Protein AF-A0A7J6VCC0-F1 (afdb_monomer)

Mean predicted aligned error: 20.8 Å

Foldseek 3Di:
DDDDPVNVDDPCPDPVNVVVVVVDDPDDDDPPVPDDDDPDDPDDDPPDDDDDPDPDPDDDDDPPDDPPCPDPPDDDPPPDFDAEPAPRDTDDYVVPDPDDGDDDDPVVVVVVVVVVVVVVVVVVVVVVVDDDDDDDDDDDDDDDDDDDDDDDD

pLDDT: mean 73.7, std 19.6, range [26.73, 93.06]

Organism: Thalictrum thalictroides (NCBI:txid46969)

Secondary structure (DSSP, 8-state):
----GGGGS-GGGSHHHHHHHHS---PPPPPGGGSPPPSSPPPPPPP---PPPPPPSSPPPPTTS----S-TT---STT---B-TTT--BS--GGG--SPPPPPPHHHHHHHHHHHHHHHHHHHHTTTT------------------------

Solvent-accessible surface area (backbone atoms only — not comparable to full-atom values): 11014 Å² total; per-residue (Å²): 138,83,82,58,81,72,77,78,53,60,70,78,77,36,68,71,44,52,49,59,69,63,70,69,72,82,74,75,78,78,54,84,90,71,54,78,88,69,97,62,80,80,80,75,74,78,83,84,69,84,71,82,76,80,77,70,94,63,82,84,77,56,94,84,57,78,74,77,72,87,48,91,85,60,78,73,74,79,88,66,82,49,56,15,82,54,84,61,48,75,81,42,46,58,93,72,52,88,69,78,91,56,80,78,54,69,73,58,51,52,53,51,52,53,55,49,54,53,53,50,53,60,53,52,62,72,56,71,81,72,83,87,85,89,88,85,86,88,86,85,91,77,88,85,81,84,81,77,84,78,79,83,129

Structure (mmCIF, N/CA/C/O backbone):
data_AF-A0A7J6VCC0-F1
#
_entry.id   AF-A0A7J6VCC0-F1
#
loop_
_atom_site.group_PDB
_atom_site.id
_atom_site.type_symbol
_atom_site.label_atom_id
_atom_site.label_alt_id
_atom_site.label_comp_id
_atom_site.label_asym_id
_atom_site.label_entity_id
_atom_site.label_seq_id
_atom_site.pdbx_PDB_ins_code
_atom_site.Cartn_x
_atom_site.Cartn_y
_atom_site.Cartn_z
_atom_site.occupancy
_atom_site.B_iso_or_equiv
_atom_site.auth_seq_id
_atom_site.auth_comp_id
_atom_site.auth_asym_id
_atom_site.auth_atom_id
_atom_site.pdbx_PDB_model_num
ATOM 1 N N . MET A 1 1 ? 38.029 15.765 -52.509 1.00 59.66 1 MET A N 1
ATOM 2 C CA . MET A 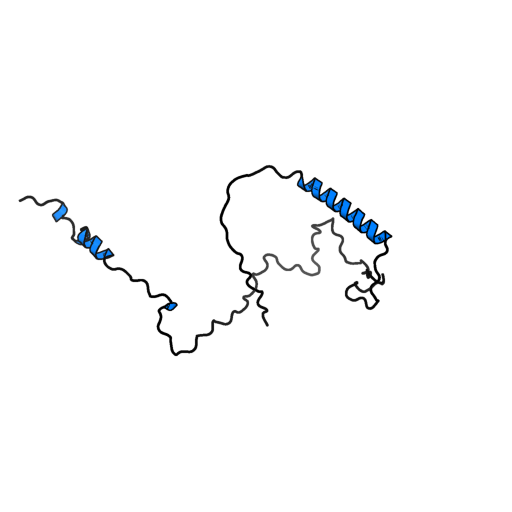1 1 ? 37.601 14.745 -51.532 1.00 59.66 1 MET A CA 1
ATOM 3 C C . MET A 1 1 ? 37.368 15.468 -50.220 1.00 59.66 1 MET A C 1
ATOM 5 O O . MET A 1 1 ? 38.340 15.798 -49.558 1.00 59.66 1 MET A O 1
ATOM 9 N N . GLY A 1 2 ? 36.122 15.844 -49.935 1.00 75.31 2 GLY A N 1
ATOM 10 C CA . GLY A 1 2 ? 35.737 16.444 -48.658 1.00 75.31 2 GLY A CA 1
ATOM 11 C C . GLY A 1 2 ? 35.026 15.370 -47.856 1.00 75.31 2 GLY A C 1
ATOM 12 O O . GLY A 1 2 ? 33.991 14.892 -48.306 1.00 75.31 2 GLY A O 1
ATOM 13 N N . LEU A 1 3 ? 35.646 14.927 -46.765 1.00 82.44 3 LEU A N 1
ATOM 14 C CA . LEU A 1 3 ? 34.961 14.138 -45.750 1.00 82.44 3 LEU A CA 1
ATOM 15 C C . LEU A 1 3 ? 34.354 15.139 -44.782 1.00 82.44 3 LEU A C 1
ATOM 17 O O . LEU A 1 3 ? 35.066 16.010 -44.270 1.00 82.44 3 LEU A O 1
ATOM 21 N N . GLU A 1 4 ? 33.050 15.036 -44.581 1.00 87.00 4 GLU A N 1
ATOM 22 C CA . GLU A 1 4 ? 32.356 15.877 -43.620 1.00 87.00 4 GLU A CA 1
ATOM 23 C C . GLU A 1 4 ? 32.629 15.327 -42.211 1.00 87.00 4 GLU A C 1
ATOM 25 O O . GLU A 1 4 ? 32.846 14.125 -42.032 1.00 87.00 4 GLU A O 1
ATOM 30 N N . PRO A 1 5 ? 32.626 16.171 -41.169 1.00 87.12 5 PRO A N 1
ATOM 31 C CA . PRO A 1 5 ? 32.852 15.717 -39.795 1.00 87.12 5 PRO A CA 1
ATOM 32 C C . PRO A 1 5 ? 31.853 14.635 -39.346 1.00 87.12 5 PRO A C 1
ATOM 34 O O . PRO A 1 5 ? 32.151 13.852 -38.446 1.00 87.12 5 PRO A O 1
ATOM 37 N N . GLU A 1 6 ? 30.686 14.569 -39.989 1.00 82.88 6 GLU A N 1
ATOM 38 C CA . GLU A 1 6 ? 29.643 13.571 -39.753 1.00 82.88 6 GLU A CA 1
ATOM 39 C C . GLU A 1 6 ? 30.074 12.141 -40.129 1.00 82.88 6 GLU A C 1
ATOM 41 O O . GLU A 1 6 ? 29.607 11.191 -39.503 1.00 82.88 6 GLU A O 1
ATOM 46 N N . ASP A 1 7 ? 31.018 11.972 -41.064 1.00 87.25 7 ASP A N 1
ATOM 47 C CA . ASP A 1 7 ? 31.508 10.657 -41.512 1.00 87.25 7 ASP A CA 1
ATOM 48 C C . ASP A 1 7 ? 32.403 9.963 -40.466 1.00 87.25 7 ASP A C 1
ATOM 50 O O . ASP A 1 7 ? 32.610 8.749 -40.510 1.00 87.25 7 ASP A O 1
ATOM 54 N N . TYR A 1 8 ? 32.926 10.725 -39.499 1.00 90.69 8 TYR A N 1
ATOM 55 C CA . TYR A 1 8 ? 33.735 10.214 -38.386 1.00 90.69 8 TYR A CA 1
ATOM 56 C C . TYR A 1 8 ? 32.891 9.813 -37.169 1.00 90.69 8 TYR A C 1
ATOM 58 O O . TYR A 1 8 ? 33.420 9.294 -36.181 1.00 90.69 8 TYR A O 1
ATOM 66 N N . VAL A 1 9 ? 31.580 10.056 -37.213 1.00 90.81 9 VAL A N 1
ATOM 67 C CA . VAL A 1 9 ? 30.656 9.705 -36.137 1.00 90.81 9 VAL A CA 1
ATOM 68 C C . VAL A 1 9 ? 30.288 8.228 -36.253 1.00 90.81 9 VAL A C 1
ATOM 70 O O . VAL A 1 9 ? 29.913 7.728 -37.310 1.00 90.81 9 VAL A O 1
ATOM 73 N N . ALA A 1 10 ? 30.383 7.491 -35.145 1.00 92.94 10 ALA A N 1
ATOM 74 C CA . ALA A 1 10 ? 29.988 6.088 -35.142 1.00 92.94 10 ALA A CA 1
ATOM 75 C C . ALA A 1 10 ? 28.482 5.938 -35.419 1.00 92.94 10 ALA A C 1
ATOM 77 O O . ALA A 1 10 ? 27.663 6.663 -34.849 1.00 92.94 10 ALA A O 1
ATOM 78 N N . HIS A 1 11 ? 28.117 4.911 -36.196 1.00 90.69 11 HIS A N 1
ATOM 79 C CA . HIS A 1 11 ? 26.734 4.601 -36.589 1.00 90.69 11 HIS A CA 1
ATOM 80 C C . HIS A 1 11 ? 25.713 4.645 -35.425 1.00 90.69 11 HIS A C 1
ATOM 82 O O . HIS A 1 11 ? 24.563 5.043 -35.613 1.00 90.69 11 HIS A O 1
ATOM 88 N N . TRP A 1 12 ? 26.131 4.288 -34.208 1.00 90.56 12 TRP A N 1
ATOM 89 C CA . TRP A 1 12 ? 25.307 4.290 -32.992 1.00 90.56 12 TRP A CA 1
ATOM 90 C C . TRP A 1 12 ? 24.727 5.657 -32.609 1.00 90.56 12 TRP A C 1
ATOM 92 O O . TRP A 1 12 ? 23.656 5.708 -32.010 1.00 90.56 12 TRP A O 1
ATOM 102 N N . TYR A 1 13 ? 25.393 6.753 -32.979 1.00 91.00 13 TYR A N 1
ATOM 103 C CA . TYR A 1 13 ? 24.962 8.116 -32.651 1.00 91.00 13 TYR A CA 1
ATOM 104 C C . TYR A 1 13 ? 24.109 8.770 -33.743 1.00 91.00 13 TYR A C 1
ATOM 106 O O . TYR A 1 13 ? 23.628 9.887 -33.560 1.00 91.00 13 TYR A O 1
ATOM 114 N N . HIS A 1 14 ? 23.877 8.094 -34.872 1.00 92.31 14 HIS A N 1
ATOM 115 C CA . HIS A 1 14 ? 23.022 8.646 -35.917 1.00 92.31 14 HIS A CA 1
ATOM 116 C C . HIS A 1 14 ? 21.564 8.681 -35.464 1.00 92.31 14 HIS A C 1
ATOM 118 O O . HIS A 1 14 ? 21.050 7.742 -34.851 1.00 92.31 14 HIS A O 1
ATOM 124 N N . ILE A 1 15 ? 20.855 9.730 -35.885 1.00 91.75 15 ILE A N 1
ATOM 125 C CA . ILE A 1 15 ? 19.416 9.907 -35.637 1.00 91.75 15 ILE A CA 1
ATOM 126 C C . ILE A 1 15 ? 18.620 8.679 -36.103 1.00 91.75 15 ILE A C 1
ATOM 128 O O . ILE A 1 15 ? 17.658 8.281 -35.450 1.00 91.75 15 ILE A O 1
ATOM 132 N N . ALA A 1 16 ? 19.029 8.054 -37.211 1.00 92.50 16 ALA A N 1
ATOM 133 C CA . ALA A 1 16 ? 18.412 6.831 -37.716 1.00 92.50 16 ALA A CA 1
ATOM 134 C C . ALA A 1 16 ? 18.476 5.681 -36.697 1.00 92.50 16 ALA A C 1
ATOM 136 O O . ALA A 1 16 ? 17.500 4.959 -36.525 1.00 92.50 16 ALA A O 1
ATOM 137 N N . THR A 1 17 ? 19.604 5.525 -36.007 1.00 93.06 17 THR A N 1
ATOM 138 C CA . THR A 1 17 ? 19.810 4.478 -35.001 1.00 93.06 17 THR A CA 1
ATOM 139 C C . THR A 1 17 ? 19.032 4.786 -33.734 1.00 93.06 17 THR A C 1
ATOM 141 O O . THR A 1 17 ? 18.342 3.913 -33.218 1.00 93.06 17 THR A O 1
ATOM 144 N N . VAL A 1 18 ? 19.044 6.045 -33.289 1.00 90.88 18 VAL A N 1
ATOM 145 C CA . VAL A 1 18 ? 18.230 6.493 -32.151 1.00 90.88 18 VAL A CA 1
ATOM 146 C C . VAL A 1 18 ? 16.745 6.222 -32.407 1.00 90.88 18 VAL A C 1
ATOM 148 O O . VAL A 1 18 ? 16.091 5.614 -31.569 1.00 90.88 18 VAL A O 1
ATOM 151 N N . LYS A 1 19 ? 16.209 6.570 -33.582 1.00 92.50 19 LYS A N 1
ATOM 152 C CA . LYS A 1 19 ? 14.813 6.259 -33.940 1.00 92.50 19 LYS A CA 1
ATOM 153 C C . LYS A 1 19 ? 14.528 4.755 -33.874 1.00 92.50 19 LYS A C 1
ATOM 155 O O . LYS A 1 19 ? 13.634 4.355 -33.140 1.00 92.50 19 LYS A O 1
ATOM 160 N N . LYS A 1 20 ? 15.392 3.926 -34.475 1.00 92.25 20 LYS A N 1
ATOM 161 C CA . LYS A 1 20 ? 15.295 2.455 -34.410 1.00 92.25 20 LYS A CA 1
ATOM 162 C C . LYS A 1 20 ? 15.245 1.899 -32.986 1.00 92.25 20 LYS A C 1
ATOM 164 O O . LYS A 1 20 ? 14.558 0.910 -32.756 1.00 92.25 20 LYS A O 1
ATOM 169 N N . THR A 1 21 ? 15.943 2.513 -32.026 1.00 89.75 21 THR A N 1
ATOM 170 C CA . THR A 1 21 ? 15.886 2.061 -30.621 1.00 89.75 21 THR A CA 1
ATOM 171 C C . THR A 1 21 ? 14.526 2.296 -29.965 1.00 89.75 21 THR A C 1
ATOM 173 O O . THR A 1 21 ? 14.135 1.519 -29.098 1.00 89.75 21 THR A O 1
ATOM 176 N N . TYR A 1 22 ? 13.793 3.323 -30.397 1.00 87.75 22 TYR A N 1
ATOM 177 C CA . TYR A 1 22 ? 12.470 3.671 -29.874 1.00 87.75 22 TYR A CA 1
ATOM 178 C C . TYR A 1 22 ? 11.308 3.198 -30.762 1.00 87.75 22 TYR A C 1
ATOM 180 O O . TYR A 1 22 ? 10.157 3.326 -30.354 1.00 87.75 22 TYR A O 1
ATOM 188 N N . ASP A 1 23 ? 11.587 2.621 -31.935 1.00 87.88 23 ASP A N 1
ATOM 189 C CA . ASP A 1 23 ? 10.568 2.042 -32.826 1.00 87.88 23 ASP A CA 1
ATOM 190 C C . ASP A 1 23 ? 9.882 0.806 -32.206 1.00 87.88 23 ASP A C 1
ATOM 192 O O . ASP A 1 23 ? 8.773 0.431 -32.594 1.00 87.88 23 ASP A O 1
ATOM 196 N N . LEU A 1 24 ? 10.518 0.162 -31.222 1.00 84.00 24 LEU A N 1
ATOM 197 C CA . LEU A 1 24 ? 9.937 -0.957 -30.487 1.00 84.00 24 LEU A CA 1
ATOM 198 C C . LEU A 1 24 ? 8.976 -0.445 -29.410 1.00 84.00 24 LEU A C 1
ATOM 200 O O . LEU A 1 24 ? 9.371 -0.089 -28.299 1.00 84.00 24 LEU A O 1
ATOM 204 N N . TYR A 1 25 ? 7.685 -0.460 -29.723 1.00 82.06 25 TYR A N 1
ATOM 205 C CA . TYR A 1 25 ? 6.642 -0.225 -28.735 1.00 82.06 25 TYR A CA 1
ATOM 206 C C . TYR A 1 25 ? 6.439 -1.476 -27.879 1.00 82.06 25 TYR A C 1
ATOM 208 O O . TYR A 1 25 ? 6.030 -2.525 -28.379 1.00 82.06 25 TYR A O 1
ATOM 216 N N . ILE A 1 26 ? 6.657 -1.357 -26.568 1.00 84.00 26 ILE A N 1
ATOM 217 C CA . ILE A 1 26 ? 6.103 -2.322 -25.616 1.00 84.00 26 ILE A CA 1
ATOM 218 C C . ILE A 1 26 ? 4.595 -2.079 -25.609 1.00 84.00 26 ILE A C 1
ATOM 220 O O . ILE A 1 26 ? 4.109 -1.123 -25.001 1.00 84.00 26 ILE A O 1
ATOM 224 N N . LEU A 1 27 ? 3.855 -2.907 -26.344 1.00 81.69 27 LEU A N 1
ATOM 225 C CA . LEU A 1 27 ? 2.403 -2.911 -26.258 1.00 81.69 27 LEU A CA 1
ATOM 226 C C . LEU A 1 27 ? 2.036 -3.287 -24.824 1.00 81.69 27 LEU A C 1
ATOM 228 O O .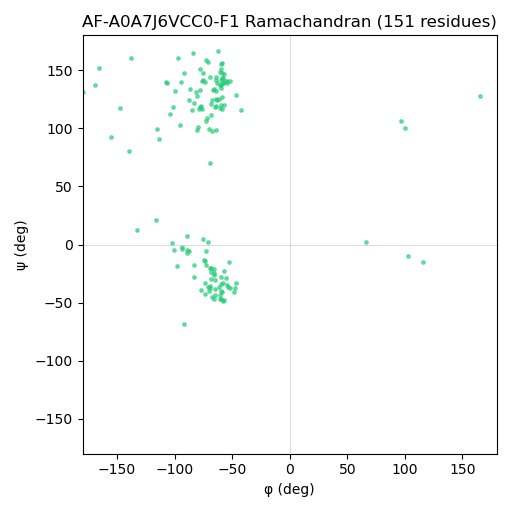 LEU A 1 27 ? 2.507 -4.295 -24.303 1.00 81.69 27 LEU A O 1
ATOM 232 N N . GLY A 1 28 ? 1.233 -2.447 -24.176 1.00 84.12 28 GLY A N 1
ATOM 233 C CA . GLY A 1 28 ? 0.701 -2.783 -22.866 1.00 84.12 28 GLY A CA 1
ATOM 234 C C . GLY A 1 28 ? -0.093 -4.080 -22.958 1.00 84.12 28 GLY A C 1
ATOM 235 O O . GLY A 1 28 ? -0.843 -4.288 -23.918 1.00 84.12 28 GLY A O 1
ATOM 236 N N . ASP A 1 29 ? 0.062 -4.940 -21.956 1.00 84.62 29 ASP A N 1
ATOM 237 C CA . ASP A 1 29 ? -0.778 -6.119 -21.858 1.00 84.62 29 ASP A CA 1
ATOM 238 C C . ASP A 1 29 ? -2.244 -5.701 -21.781 1.00 84.62 29 ASP A C 1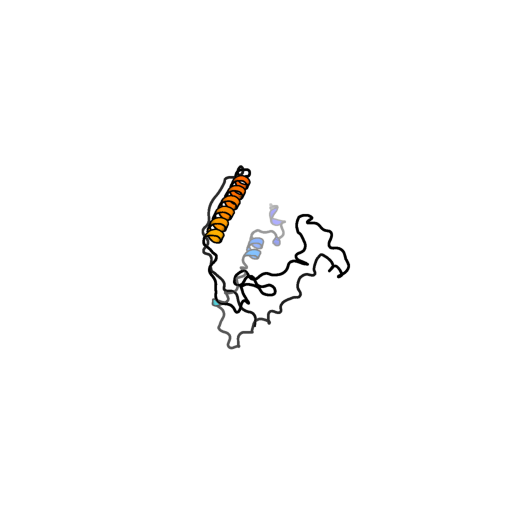
ATOM 240 O O . ASP A 1 29 ? -2.623 -4.686 -21.183 1.00 84.62 29 ASP A O 1
ATOM 244 N N . LYS A 1 30 ? -3.083 -6.515 -22.417 1.00 86.06 30 LYS A N 1
ATOM 245 C CA . LYS A 1 30 ? -4.529 -6.368 -22.340 1.00 86.06 30 LYS A CA 1
ATOM 246 C C . LYS A 1 30 ? -4.946 -6.371 -20.864 1.00 86.06 30 LYS A C 1
ATOM 24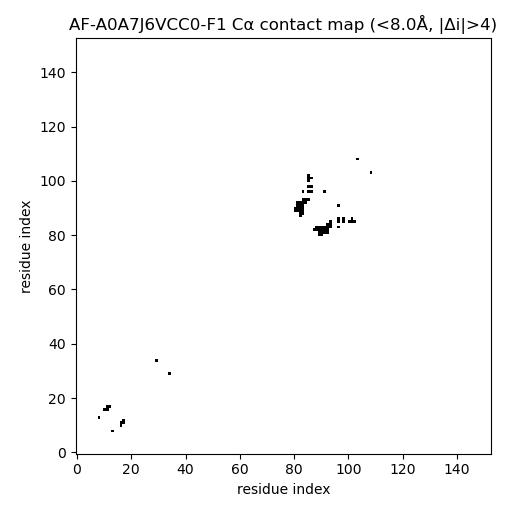8 O O . LYS A 1 30 ? -4.411 -7.147 -20.075 1.00 86.06 30 LYS A O 1
ATOM 253 N N . GLY A 1 31 ? -5.883 -5.502 -20.488 1.00 86.81 31 GLY A N 1
ATOM 254 C CA . GLY A 1 31 ? -6.400 -5.455 -19.118 1.00 86.81 31 GLY A CA 1
ATOM 255 C C . GLY A 1 31 ? -7.091 -6.766 -18.709 1.00 86.81 31 GLY A C 1
ATOM 256 O O . GLY A 1 31 ? -7.418 -7.577 -19.579 1.00 86.81 31 GLY A O 1
ATOM 257 N N . PRO A 1 32 ? -7.369 -6.961 -17.408 1.00 84.81 32 PRO A N 1
ATOM 258 C CA . PRO A 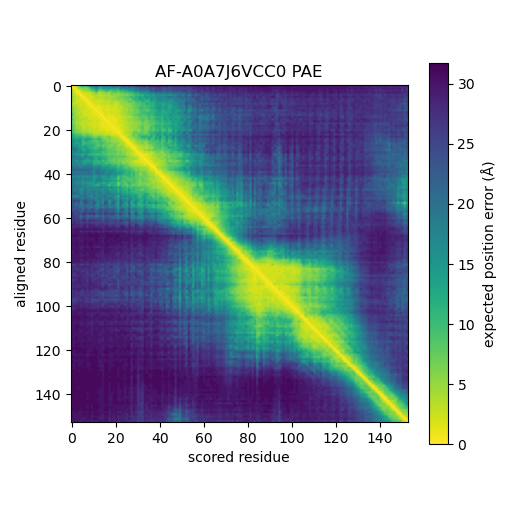1 32 ? -7.984 -8.187 -16.893 1.00 84.81 32 PRO A CA 1
ATOM 259 C C . PRO A 1 32 ? -9.315 -8.541 -17.577 1.00 84.81 32 PRO A C 1
ATOM 261 O O . PRO A 1 32 ? -9.629 -9.717 -17.722 1.00 84.81 32 PRO A O 1
ATOM 264 N N . ASP A 1 33 ? -10.058 -7.543 -18.066 1.00 85.25 33 ASP A N 1
ATOM 265 C CA . ASP A 1 33 ? -11.338 -7.728 -18.767 1.00 85.25 33 ASP A CA 1
ATOM 266 C C . ASP A 1 33 ? -11.203 -8.398 -20.148 1.00 85.25 33 ASP A C 1
ATOM 268 O O . ASP A 1 33 ? -12.175 -8.911 -20.694 1.00 85.25 33 ASP A O 1
ATOM 272 N N . GLN A 1 34 ? -10.008 -8.370 -20.742 1.00 89.88 34 GLN A N 1
ATOM 273 C CA . GLN A 1 34 ? -9.719 -8.926 -22.068 1.00 89.88 34 GLN A CA 1
ATOM 274 C C . GLN A 1 34 ? -8.993 -10.278 -21.998 1.00 89.88 34 GLN A C 1
ATOM 276 O O . GLN A 1 34 ? -8.625 -10.832 -23.037 1.00 89.88 34 GLN A O 1
ATOM 281 N N . TRP A 1 35 ? -8.732 -10.796 -20.797 1.00 89.12 35 TRP A N 1
ATOM 282 C CA . TRP A 1 35 ? -8.098 -12.099 -20.629 1.00 89.12 35 TRP A CA 1
ATOM 283 C C . TRP A 1 35 ? -9.103 -13.222 -20.911 1.00 89.12 35 TRP A C 1
ATOM 285 O O . TRP A 1 35 ? -10.277 -13.100 -20.554 1.00 89.12 35 TRP A O 1
ATOM 295 N N . PRO A 1 36 ? -8.675 -14.322 -21.557 1.00 88.62 36 PRO A N 1
ATOM 296 C CA . PRO A 1 36 ? -9.550 -15.465 -21.766 1.00 88.62 36 PRO A CA 1
ATOM 297 C C . PRO A 1 36 ? -10.025 -16.016 -20.412 1.00 88.62 36 PRO A C 1
ATOM 299 O O . PRO A 1 36 ? -9.237 -16.059 -19.461 1.00 88.62 36 PRO A O 1
ATOM 302 N N . PRO A 1 37 ? -11.293 -16.452 -20.303 1.00 85.44 37 PRO A N 1
ATOM 303 C CA . PRO A 1 37 ? -11.793 -17.049 -19.077 1.00 85.44 37 PRO A CA 1
ATOM 304 C C . PRO A 1 37 ? -11.013 -18.331 -18.790 1.00 85.44 37 PRO A C 1
ATOM 306 O O . PRO A 1 37 ? -10.914 -19.233 -19.622 1.00 85.44 37 PRO A O 1
ATOM 309 N N . ILE A 1 38 ? -10.431 -18.395 -17.601 1.00 87.62 38 ILE A N 1
ATOM 310 C CA . ILE A 1 38 ? -9.626 -19.524 -17.155 1.00 87.62 38 ILE A CA 1
ATOM 311 C C . ILE A 1 38 ? -10.573 -20.566 -16.535 1.00 87.62 38 ILE A C 1
ATOM 313 O O . ILE A 1 38 ? -11.420 -20.213 -15.721 1.00 87.62 38 ILE A O 1
ATOM 317 N N . ALA A 1 39 ? -10.427 -21.849 -16.885 1.00 87.81 39 ALA A N 1
ATOM 318 C CA . ALA A 1 39 ? -11.268 -22.947 -16.373 1.00 87.81 39 ALA A CA 1
ATOM 319 C C . ALA A 1 39 ? -10.947 -23.377 -14.923 1.00 87.81 39 ALA A C 1
ATOM 321 O O . ALA A 1 39 ? -11.499 -24.358 -14.427 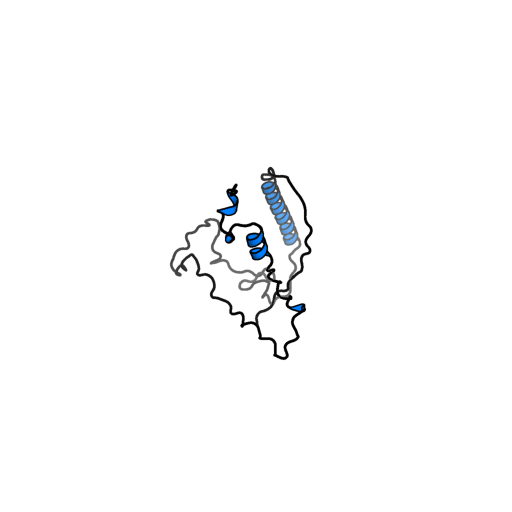1.00 87.81 39 ALA A O 1
ATOM 322 N N . TYR A 1 40 ? -10.032 -22.674 -14.253 1.00 85.62 40 TYR A N 1
ATOM 323 C CA . TYR A 1 40 ? -9.614 -22.965 -12.885 1.00 85.62 40 TYR A CA 1
ATOM 324 C C . TYR A 1 40 ? -10.459 -22.182 -11.883 1.00 85.62 40 TYR A C 1
ATOM 326 O O . TYR A 1 40 ? -10.876 -21.052 -12.144 1.00 85.62 40 TYR A O 1
ATOM 334 N N . GLU A 1 41 ? -10.680 -22.777 -10.712 1.00 85.62 41 GLU A N 1
ATOM 335 C CA . GLU A 1 41 ? -11.325 -22.087 -9.600 1.00 85.62 41 GLU A CA 1
ATOM 336 C C . GLU A 1 41 ? -10.503 -20.844 -9.207 1.00 85.62 41 GLU A C 1
ATOM 338 O O . GLU A 1 41 ? -9.267 -20.914 -9.158 1.00 85.62 41 GLU A O 1
ATOM 343 N N . PRO A 1 42 ? -11.146 -19.689 -8.944 1.00 84.75 42 PRO A N 1
ATOM 344 C CA . PRO A 1 42 ? -10.433 -18.496 -8.522 1.00 84.75 42 PRO A CA 1
ATOM 345 C C . PRO A 1 42 ? -9.655 -18.776 -7.238 1.00 84.75 42 PRO A C 1
ATOM 347 O O . PRO A 1 42 ? -10.211 -19.215 -6.231 1.00 84.75 42 PRO A O 1
ATOM 350 N N . ILE A 1 43 ? -8.359 -18.469 -7.260 1.00 86.94 43 ILE A N 1
ATOM 351 C CA . ILE A 1 43 ? -7.511 -18.584 -6.076 1.00 86.94 43 ILE A CA 1
ATOM 352 C C . ILE A 1 43 ? -8.080 -17.648 -5.009 1.00 86.94 43 ILE A C 1
ATOM 354 O O . ILE A 1 43 ? -8.137 -16.428 -5.198 1.00 86.94 43 ILE A O 1
ATOM 358 N N . LEU A 1 44 ? -8.506 -18.218 -3.881 1.00 89.00 44 LEU A N 1
ATOM 359 C CA . LEU A 1 44 ? -8.981 -17.420 -2.761 1.00 89.00 44 LEU A CA 1
ATOM 360 C C . LEU A 1 44 ? -7.852 -16.501 -2.281 1.00 89.00 44 LEU A C 1
ATOM 362 O O . LEU A 1 44 ? -6.704 -16.943 -2.148 1.00 89.00 44 LEU A O 1
ATOM 366 N N . PRO A 1 45 ? -8.150 -15.224 -1.985 1.00 89.38 45 PRO A N 1
ATOM 367 C CA . PRO A 1 45 ? -7.146 -14.337 -1.431 1.00 89.38 45 PRO A CA 1
ATOM 368 C C . PRO A 1 45 ? -6.615 -14.927 -0.118 1.00 89.38 45 PRO A C 1
ATOM 370 O O . PRO A 1 45 ? -7.368 -15.564 0.629 1.00 89.38 45 PRO A O 1
ATOM 373 N N . PRO A 1 46 ? -5.334 -14.694 0.211 1.00 90.06 46 PRO A N 1
ATOM 374 C CA . PRO A 1 46 ? -4.776 -15.176 1.461 1.00 90.06 46 PRO A CA 1
ATOM 375 C C . PRO A 1 46 ? -5.604 -14.656 2.635 1.00 90.06 46 PRO A C 1
ATOM 377 O O . PRO A 1 46 ? -6.033 -13.495 2.661 1.00 90.06 46 PRO A O 1
ATOM 380 N N . LEU A 1 47 ? -5.811 -15.514 3.636 1.00 91.00 47 LEU A N 1
ATOM 381 C CA . LEU A 1 47 ? -6.590 -15.144 4.807 1.00 91.00 47 LEU A CA 1
ATOM 382 C C . LEU A 1 47 ? -5.946 -13.934 5.494 1.00 91.00 47 LEU A C 1
ATOM 384 O O . LEU A 1 47 ? -4.826 -14.000 6.010 1.00 91.00 47 LEU A O 1
ATOM 388 N N . LYS A 1 48 ? -6.676 -12.818 5.537 1.00 87.88 48 LYS A N 1
ATOM 389 C CA . LYS A 1 48 ? -6.208 -11.590 6.177 1.00 87.88 48 LYS A CA 1
ATOM 390 C C . LYS A 1 48 ? -6.111 -11.790 7.689 1.00 87.88 48 LYS A C 1
ATOM 392 O O . LYS A 1 48 ? -7.090 -11.628 8.418 1.00 87.88 48 LYS A O 1
ATOM 397 N N . ARG A 1 49 ? -4.911 -12.090 8.188 1.00 89.69 49 ARG A N 1
ATOM 398 C CA . ARG A 1 49 ? -4.647 -12.137 9.632 1.00 89.69 49 ARG A CA 1
ATOM 399 C C . ARG A 1 49 ? -4.526 -10.718 10.182 1.00 89.69 49 ARG A C 1
ATOM 401 O O . ARG A 1 49 ? -3.927 -9.836 9.565 1.00 89.69 49 ARG A O 1
ATOM 408 N N . ARG A 1 50 ? -5.076 -10.483 11.375 1.00 89.62 50 ARG A N 1
ATOM 409 C CA . ARG A 1 50 ? -4.780 -9.255 12.121 1.00 89.62 50 ARG A CA 1
ATOM 410 C C . ARG A 1 50 ? -3.321 -9.323 12.560 1.00 89.62 50 ARG A C 1
ATOM 412 O O . ARG A 1 50 ? -2.977 -10.151 13.398 1.00 89.62 50 ARG A O 1
ATOM 419 N N . GLY A 1 51 ? -2.482 -8.462 11.989 1.00 87.88 51 GLY A N 1
ATOM 420 C CA . GLY A 1 51 ? -1.110 -8.302 12.457 1.00 87.88 51 GLY A CA 1
ATOM 421 C C . GLY A 1 51 ? -1.073 -7.886 13.935 1.00 87.88 51 GLY A C 1
ATOM 422 O O . GLY A 1 51 ? -2.049 -7.306 14.439 1.00 87.88 51 GLY A O 1
ATOM 423 N N . PRO A 1 52 ? 0.033 -8.160 14.650 1.00 87.38 52 PRO A N 1
ATOM 424 C CA . PRO A 1 52 ? 0.219 -7.636 15.993 1.00 87.38 52 PRO A CA 1
ATOM 425 C C . PRO A 1 52 ? 0.062 -6.113 15.969 1.00 87.38 52 PRO A C 1
ATOM 427 O O . PRO A 1 52 ? 0.485 -5.429 15.034 1.00 87.38 52 PRO A O 1
ATOM 430 N N . ARG A 1 53 ? -0.584 -5.558 17.000 1.00 90.81 53 ARG A N 1
ATOM 431 C CA . ARG A 1 53 ? -0.660 -4.101 17.132 1.00 90.81 53 ARG A CA 1
ATOM 432 C C . ARG A 1 53 ? 0.751 -3.541 17.257 1.00 90.81 53 ARG A C 1
ATOM 434 O O . ARG A 1 53 ? 1.616 -4.160 17.872 1.00 90.81 53 ARG A O 1
ATOM 441 N N . ARG A 1 54 ? 0.937 -2.322 16.749 1.00 91.81 54 ARG A N 1
ATOM 442 C CA . ARG A 1 54 ? 2.143 -1.534 17.005 1.00 91.81 54 ARG A CA 1
ATOM 443 C C . ARG A 1 54 ? 2.469 -1.572 18.509 1.00 91.81 54 ARG A C 1
ATOM 445 O O . ARG A 1 54 ? 1.571 -1.260 19.304 1.00 91.81 54 ARG A O 1
ATOM 452 N N . PRO A 1 55 ? 3.707 -1.918 18.903 1.00 89.94 55 PRO A N 1
ATOM 453 C CA . PRO A 1 55 ? 4.129 -1.847 20.294 1.00 89.94 55 PRO A CA 1
ATOM 454 C C . PRO A 1 55 ? 3.827 -0.467 20.883 1.00 89.94 55 PRO A C 1
ATOM 456 O O . PRO A 1 55 ? 3.963 0.560 20.210 1.00 89.94 55 PRO A O 1
ATOM 459 N N . GLN A 1 56 ? 3.376 -0.427 22.136 1.00 88.06 56 GLN A N 1
ATOM 460 C CA . GLN A 1 56 ? 3.143 0.847 22.811 1.00 88.06 56 GLN A CA 1
ATOM 461 C C . GLN A 1 56 ? 4.477 1.586 22.963 1.00 88.06 56 GLN A C 1
ATOM 463 O O . GLN A 1 56 ? 5.446 1.007 23.441 1.00 88.06 56 GLN A O 1
ATOM 468 N N . LYS A 1 57 ? 4.515 2.879 22.605 1.00 89.50 57 LYS A N 1
ATOM 469 C CA . LYS A 1 57 ? 5.707 3.729 22.793 1.00 89.50 57 LYS A CA 1
ATOM 470 C C . LYS A 1 57 ? 6.147 3.789 24.261 1.00 89.50 57 LYS A C 1
ATOM 472 O O . LYS A 1 57 ? 7.331 3.888 24.546 1.00 89.50 57 LYS A O 1
ATOM 477 N N . ASN A 1 58 ? 5.186 3.733 25.182 1.00 86.94 58 ASN A N 1
ATOM 478 C CA . ASN A 1 58 ? 5.440 3.830 26.613 1.00 86.94 58 ASN A CA 1
ATOM 479 C C . ASN A 1 58 ? 5.264 2.465 27.282 1.00 86.94 58 ASN A C 1
ATOM 481 O O . ASN A 1 58 ? 4.293 1.757 27.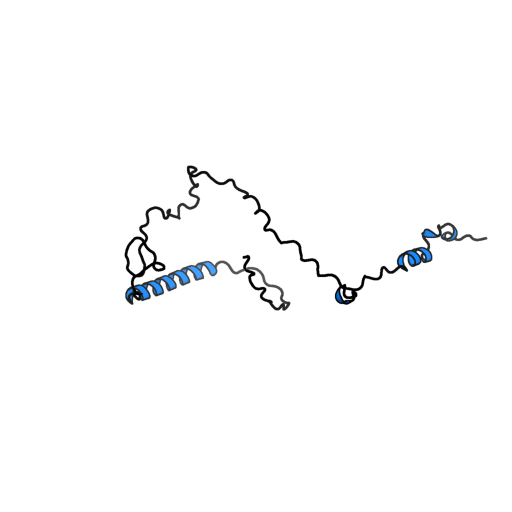011 1.00 86.94 58 ASN A O 1
ATOM 485 N N . ARG A 1 59 ? 6.157 2.151 28.227 1.00 88.88 59 ARG A N 1
ATOM 486 C CA . ARG A 1 59 ? 6.041 0.991 29.119 1.00 88.88 59 ARG A CA 1
ATOM 487 C C . ARG A 1 59 ? 4.731 1.048 29.921 1.00 88.88 59 ARG A C 1
ATOM 489 O O . ARG A 1 59 ? 4.318 2.117 30.379 1.00 88.88 59 ARG A O 1
ATOM 496 N N . LYS A 1 60 ? 4.103 -0.110 30.157 1.00 84.38 60 LYS A N 1
ATOM 497 C CA . LYS A 1 60 ? 2.997 -0.240 31.120 1.00 84.38 60 LYS A CA 1
ATOM 498 C C . LYS A 1 60 ? 3.515 0.057 32.533 1.00 84.38 60 LYS A C 1
ATOM 500 O O . LYS A 1 60 ? 4.481 -0.558 32.972 1.00 84.38 60 LYS A O 1
ATOM 505 N N . LYS A 1 61 ? 2.888 1.004 33.235 1.00 83.62 61 LYS A N 1
ATOM 506 C CA . LYS A 1 61 ? 3.205 1.290 34.643 1.00 83.62 61 LYS A CA 1
ATOM 507 C C . LYS A 1 61 ? 2.655 0.179 35.534 1.00 83.62 61 LYS A C 1
ATOM 509 O O . LYS A 1 61 ? 1.550 -0.301 35.293 1.00 83.62 61 LYS A O 1
ATOM 514 N N . GLU A 1 62 ? 3.427 -0.198 36.542 1.00 82.38 62 GLU A N 1
ATOM 515 C CA . GLU A 1 62 ? 3.022 -1.185 37.540 1.00 82.38 62 GLU A CA 1
ATOM 516 C C . GLU A 1 62 ? 1.976 -0.609 38.507 1.00 82.38 62 GLU A C 1
ATOM 518 O O . GLU A 1 62 ? 1.871 0.611 38.650 1.00 82.38 62 GLU A O 1
ATOM 523 N N . HIS A 1 63 ? 1.205 -1.477 39.170 1.00 77.06 63 HIS A N 1
ATOM 524 C CA . HIS A 1 63 ? 0.097 -1.113 40.058 1.00 77.06 63 HIS A CA 1
ATOM 525 C C . HIS A 1 63 ? 0.486 -0.082 41.132 1.00 77.06 63 HIS A C 1
ATOM 527 O O . HIS A 1 63 ? -0.295 0.821 41.425 1.00 77.06 63 HIS A O 1
ATOM 533 N N . HIS A 1 64 ? 1.702 -0.176 41.675 1.00 78.00 64 HIS A N 1
ATOM 534 C CA . HIS A 1 64 ? 2.177 0.697 42.747 1.00 78.00 64 HIS A CA 1
ATOM 535 C C . HIS A 1 64 ? 2.831 2.003 42.255 1.00 78.00 64 HIS A C 1
ATOM 537 O O . HIS A 1 64 ? 3.151 2.874 43.060 1.00 78.00 64 HIS A O 1
ATOM 543 N N . GLN A 1 65 ? 3.024 2.188 40.942 1.00 74.75 65 GLN A N 1
ATOM 544 C CA . GLN A 1 65 ? 3.618 3.422 40.426 1.00 74.75 65 GLN A CA 1
ATOM 545 C C . GLN A 1 65 ? 2.583 4.548 40.403 1.00 74.75 65 GLN A C 1
ATOM 547 O O . GLN A 1 65 ? 1.582 4.494 39.680 1.00 74.75 65 GLN A O 1
ATOM 552 N N . VAL A 1 66 ? 2.855 5.608 41.170 1.00 65.81 66 VAL A N 1
ATOM 553 C CA . VAL A 1 66 ? 1.985 6.783 41.272 1.00 65.81 66 VAL A CA 1
ATOM 554 C C . VAL A 1 66 ? 1.771 7.369 39.876 1.00 65.81 66 VAL A C 1
ATOM 556 O O . VAL A 1 66 ? 2.701 7.776 39.171 1.00 65.81 66 VAL A O 1
ATOM 559 N N . LYS A 1 67 ? 0.508 7.415 39.440 1.00 64.94 67 LYS A N 1
ATOM 560 C CA . LYS A 1 67 ? 0.114 8.177 38.255 1.00 64.94 67 LYS A CA 1
ATOM 561 C C . LYS A 1 67 ? 0.387 9.634 38.601 1.00 64.94 67 LYS A C 1
ATOM 563 O O . LYS A 1 67 ? -0.419 10.223 39.312 1.00 64.94 67 LYS A O 1
ATOM 568 N N . SER A 1 68 ? 1.525 10.178 38.150 1.00 57.53 68 SER A N 1
ATOM 569 C CA . SER A 1 68 ? 1.808 11.611 38.269 1.00 57.53 68 SER A CA 1
ATOM 570 C C . SER A 1 68 ? 0.527 12.357 37.920 1.00 57.53 68 SER A C 1
ATOM 572 O O . SER A 1 68 ? -0.038 12.166 36.836 1.00 57.53 68 SER A O 1
ATOM 574 N N . SER A 1 69 ? -0.001 13.054 38.924 1.00 57.09 69 SER A N 1
ATOM 575 C CA . SER A 1 69 ? -1.294 13.721 38.926 1.00 57.09 69 SER A CA 1
ATOM 576 C C . SER A 1 69 ? -1.226 14.912 37.971 1.00 57.09 69 SER A C 1
ATOM 578 O O . SER A 1 69 ? -1.211 16.073 38.363 1.00 57.09 69 SER A O 1
ATOM 580 N N . GLY A 1 70 ? -1.152 14.629 36.670 1.00 54.66 70 GLY A N 1
ATOM 581 C CA . GLY A 1 70 ? -1.119 15.632 35.607 1.00 54.66 70 GLY A CA 1
ATOM 582 C C . GLY A 1 70 ? -2.460 16.345 35.424 1.00 54.66 70 GLY A C 1
ATOM 583 O O . GLY A 1 70 ? -2.611 17.168 34.533 1.00 54.66 70 GLY A O 1
ATOM 584 N N . ASN A 1 71 ? -3.461 16.032 36.245 1.00 57.38 71 ASN A N 1
ATOM 585 C CA . ASN A 1 71 ? -4.723 16.748 36.287 1.00 57.38 71 ASN A CA 1
ATOM 586 C C . ASN A 1 71 ? -5.161 16.909 37.742 1.00 57.38 71 ASN A C 1
ATOM 588 O O . ASN A 1 71 ? -6.068 16.221 38.204 1.00 57.38 71 ASN A O 1
ATOM 592 N N . LYS A 1 72 ? -4.581 17.897 38.432 1.00 57.81 72 LYS A N 1
ATOM 593 C CA . LYS A 1 72 ? -5.046 18.379 39.748 1.00 57.81 72 LYS A CA 1
ATOM 594 C C . LYS A 1 72 ? -6.547 18.746 39.763 1.00 57.81 72 LYS A C 1
ATOM 596 O O . LYS A 1 72 ? -7.142 18.867 40.822 1.00 57.81 72 LYS A O 1
ATOM 601 N N . LYS A 1 73 ? -7.173 18.892 38.585 1.00 63.31 73 LYS A N 1
ATOM 602 C CA . LYS A 1 73 ? -8.606 19.178 38.392 1.00 63.31 73 LYS A CA 1
ATOM 603 C C . LYS A 1 73 ? -9.515 17.940 38.308 1.00 63.31 73 LYS A C 1
ATOM 605 O O . LYS A 1 73 ? -10.728 18.103 38.224 1.00 63.31 73 LYS A O 1
ATOM 610 N N . LYS A 1 74 ? -8.984 16.711 38.263 1.00 63.53 74 LYS A N 1
ATOM 611 C CA . LYS A 1 74 ? -9.798 15.489 38.121 1.00 63.53 74 LYS A CA 1
ATOM 612 C C . LYS A 1 74 ? -9.674 14.630 39.374 1.00 63.53 74 LYS A C 1
ATOM 614 O O . LYS A 1 74 ? -8.719 13.877 39.522 1.00 63.53 74 LYS A O 1
ATOM 619 N N . LEU A 1 75 ? -10.668 14.736 40.252 1.00 70.12 75 LEU A N 1
ATOM 620 C CA . LEU A 1 75 ? -10.833 13.819 41.377 1.00 70.12 75 LEU A CA 1
ATOM 621 C C . LEU A 1 75 ? -10.994 12.387 40.843 1.00 70.12 75 LEU A C 1
ATOM 623 O O . LEU A 1 75 ? -11.728 12.152 39.877 1.00 70.12 75 LEU A O 1
ATOM 627 N N . SER A 1 76 ? -10.289 11.435 41.459 1.00 68.38 76 SER A N 1
ATOM 628 C CA . SER A 1 76 ? -10.496 10.012 41.194 1.00 68.38 76 SER A CA 1
ATOM 629 C C . SER A 1 76 ? -11.951 9.655 41.490 1.00 68.38 76 SER A C 1
ATOM 631 O O . SER A 1 76 ? -12.520 10.101 42.482 1.00 68.38 76 SER A O 1
ATOM 633 N N . LYS A 1 77 ? -12.558 8.822 40.643 1.00 68.88 77 LYS A N 1
ATOM 634 C CA . LYS A 1 77 ? -13.915 8.313 40.880 1.00 68.88 77 LYS A CA 1
ATOM 635 C C . LYS A 1 77 ? -13.961 7.262 42.003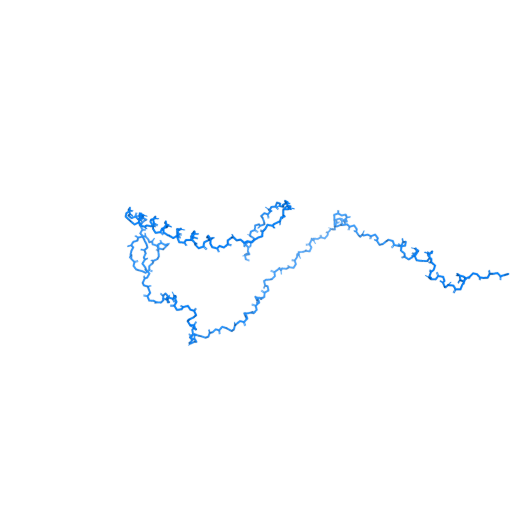 1.00 68.88 77 LYS A C 1
ATOM 637 O O . LYS A 1 77 ? -15.046 6.819 42.373 1.00 68.88 77 LYS A O 1
ATOM 642 N N . SER A 1 78 ? -12.804 6.864 42.539 1.00 67.25 78 SER A N 1
ATOM 643 C CA . SER A 1 78 ? -12.708 5.991 43.710 1.00 67.25 78 SER A CA 1
ATOM 644 C C . SER A 1 78 ? -13.403 6.639 44.909 1.00 67.25 78 SER A C 1
ATOM 646 O O . SER A 1 78 ? -13.032 7.732 45.322 1.00 67.25 78 SER A O 1
ATOM 648 N N . GLY A 1 79 ? -14.425 5.970 45.447 1.00 69.12 79 GLY A N 1
ATOM 649 C CA . GLY A 1 79 ? -15.176 6.409 46.631 1.00 69.12 79 GLY A CA 1
ATOM 650 C C . GLY A 1 79 ? -16.546 7.042 46.354 1.00 69.12 79 GLY A C 1
ATOM 651 O O . GLY A 1 79 ? -17.334 7.209 47.283 1.00 69.12 79 GLY A O 1
ATOM 652 N N . GLN A 1 80 ? -16.901 7.350 45.099 1.00 78.62 80 GLN A N 1
ATOM 653 C CA . GLN A 1 80 ? -18.249 7.849 44.797 1.00 78.62 80 GLN A CA 1
ATOM 654 C C . GLN A 1 80 ? -19.275 6.708 44.747 1.00 78.62 80 GLN A C 1
ATOM 656 O O . GLN A 1 80 ? -19.224 5.849 43.866 1.00 78.62 80 GLN A O 1
ATOM 661 N N . LYS A 1 81 ? -20.258 6.738 45.659 1.00 83.00 81 LYS A N 1
ATOM 662 C CA . LYS A 1 81 ? -21.400 5.809 45.656 1.00 83.00 81 LYS A CA 1
ATOM 663 C C . LYS A 1 81 ? -22.250 6.025 44.396 1.00 83.00 81 LYS A C 1
ATOM 665 O O . LYS A 1 81 ? -22.783 7.113 44.170 1.00 83.00 81 LYS A O 1
ATOM 670 N N . LEU A 1 82 ? -22.378 4.985 43.574 1.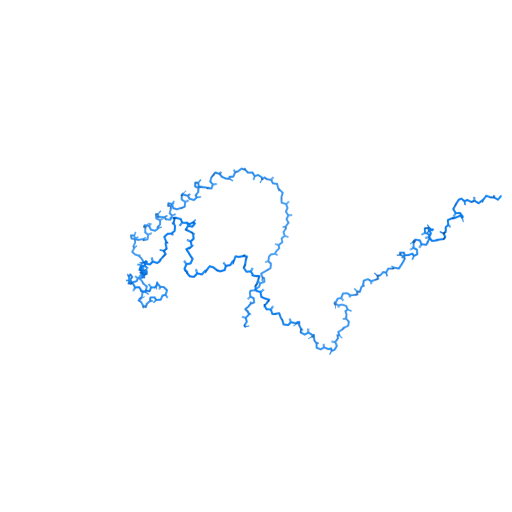00 85.75 82 LEU A N 1
ATOM 671 C CA . LEU A 1 82 ? -23.161 5.009 42.340 1.00 85.75 82 LEU A CA 1
ATOM 672 C C . LEU A 1 82 ? -24.662 5.034 42.659 1.00 85.75 82 LEU A C 1
ATOM 674 O O . LEU A 1 82 ? -25.192 4.022 43.105 1.00 85.75 82 LEU A O 1
ATOM 678 N N . ARG A 1 83 ? -25.334 6.169 42.426 1.00 91.06 83 ARG A N 1
ATOM 679 C CA . ARG A 1 83 ? -26.790 6.319 42.608 1.00 91.06 83 ARG A CA 1
ATOM 680 C C . ARG A 1 83 ? -27.543 6.211 41.284 1.00 91.06 83 ARG A C 1
ATOM 682 O O . ARG A 1 83 ? -27.211 6.903 40.314 1.00 91.06 83 ARG A O 1
ATOM 689 N N . CYS A 1 84 ? -28.598 5.405 41.258 1.00 90.62 84 CYS A N 1
ATOM 690 C CA . CYS A 1 84 ? -29.471 5.261 40.104 1.00 90.62 84 CYS A CA 1
ATOM 691 C C . CYS A 1 84 ? -30.249 6.560 39.837 1.00 90.62 84 CYS A C 1
ATOM 693 O O . CYS A 1 84 ? -30.843 7.149 40.731 1.00 90.62 84 CYS A O 1
ATOM 695 N N . LYS A 1 85 ? -30.303 7.023 38.582 1.00 86.88 85 LYS A N 1
ATOM 696 C CA . LYS A 1 85 ? -31.075 8.233 38.224 1.00 86.88 85 LYS A CA 1
ATOM 697 C C . LYS A 1 85 ? -32.593 8.010 38.193 1.00 86.88 85 LYS A C 1
ATOM 699 O O . LYS A 1 85 ? -33.317 8.995 38.093 1.00 86.88 85 LYS A O 1
ATOM 704 N N . ASN A 1 86 ? -33.034 6.751 38.211 1.00 89.62 86 ASN A N 1
ATOM 705 C CA . ASN A 1 86 ? -34.440 6.363 38.170 1.00 89.62 86 ASN A CA 1
ATOM 706 C C . ASN A 1 86 ? -35.000 6.215 39.594 1.00 89.62 86 ASN A C 1
ATOM 708 O O . ASN A 1 86 ? -35.742 7.078 40.045 1.00 89.62 86 ASN A O 1
ATOM 712 N N . CYS A 1 87 ? -34.544 5.200 40.337 1.00 88.56 87 CYS A N 1
ATOM 713 C CA . CYS A 1 87 ? -35.010 4.902 41.697 1.00 88.56 87 CYS A CA 1
ATOM 714 C C . CYS A 1 87 ? -34.177 5.528 42.829 1.00 88.56 87 CYS A C 1
ATOM 716 O O . CYS A 1 87 ? -34.544 5.402 43.986 1.00 88.56 87 CYS A O 1
ATOM 718 N N . GLN A 1 88 ? -33.068 6.218 42.528 1.00 87.56 88 GLN A N 1
ATOM 719 C CA . GLN A 1 88 ? -32.198 6.893 43.516 1.00 87.56 88 GLN A CA 1
ATOM 720 C C . GLN A 1 88 ? -31.449 5.975 44.499 1.00 87.56 88 GLN A C 1
ATOM 722 O O . GLN A 1 88 ? -30.646 6.471 45.292 1.00 87.56 88 GLN A O 1
ATOM 727 N N . GLU A 1 89 ? -31.605 4.659 44.371 1.00 89.56 89 GLU A N 1
ATOM 728 C CA . GLU A 1 89 ? -30.879 3.649 45.145 1.00 89.56 89 GLU A CA 1
ATOM 729 C C . GLU A 1 89 ? -29.401 3.545 44.747 1.00 89.56 89 GLU A C 1
ATOM 731 O O . GLU A 1 89 ? -28.990 3.923 43.642 1.00 89.56 89 GLU A O 1
ATOM 736 N N . ILE A 1 90 ? -28.585 3.036 45.673 1.00 89.44 90 ILE A N 1
ATOM 737 C CA . ILE A 1 90 ? -27.138 2.877 45.506 1.00 89.44 90 ILE A CA 1
ATOM 738 C C . ILE A 1 90 ? -26.836 1.462 45.001 1.00 89.44 90 ILE A C 1
ATOM 740 O O . ILE A 1 90 ? -27.430 0.501 45.468 1.00 89.44 90 ILE A O 1
ATOM 744 N N . GLY A 1 91 ? -25.883 1.331 44.076 1.00 90.06 91 GLY A N 1
ATOM 745 C CA . GLY A 1 91 ? -25.347 0.032 43.640 1.00 90.06 91 GLY A CA 1
ATOM 746 C C . GLY A 1 91 ? -25.619 -0.309 42.177 1.00 90.06 91 GLY A C 1
ATOM 747 O O . GLY A 1 91 ? -24.927 -1.149 41.609 1.00 90.06 91 GLY A O 1
ATOM 748 N N . HIS A 1 92 ? -26.540 0.398 41.517 1.00 91.44 92 HIS A N 1
ATOM 749 C CA . HIS A 1 92 ? -26.825 0.188 40.100 1.00 91.44 92 HIS A CA 1
ATOM 750 C C . HIS A 1 92 ? -27.017 1.500 39.324 1.00 91.44 92 HIS A C 1
ATOM 752 O O . HIS A 1 92 ? -27.265 2.577 39.868 1.00 91.44 92 HIS A O 1
ATOM 758 N N . ASN A 1 93 ? -26.878 1.408 38.002 1.00 89.62 93 ASN A N 1
ATOM 759 C CA . ASN A 1 93 ? -27.121 2.508 37.069 1.00 89.62 93 ASN A CA 1
ATOM 760 C C . ASN A 1 93 ? -28.531 2.421 36.478 1.00 89.62 93 ASN A C 1
ATOM 762 O O . ASN A 1 93 ? -29.083 1.332 36.387 1.00 89.62 93 ASN A O 1
ATOM 766 N N . LYS A 1 94 ? -29.054 3.536 35.934 1.00 88.00 94 LYS A N 1
ATOM 767 C CA . LYS A 1 94 ? -30.357 3.573 35.226 1.00 88.00 94 LYS A CA 1
ATOM 768 C C . LYS A 1 94 ? -30.514 2.432 34.206 1.00 88.00 94 LYS A C 1
ATOM 770 O O . LYS A 1 94 ? -31.598 1.896 34.064 1.00 88.00 94 LYS A O 1
ATOM 775 N N . SER A 1 95 ? -29.430 2.070 33.517 1.00 86.12 95 SER A N 1
ATOM 776 C CA . SER A 1 95 ? -29.429 1.012 32.498 1.00 86.12 95 SER A CA 1
ATOM 777 C C . SER A 1 95 ? -29.696 -0.395 33.036 1.00 86.12 95 SER A C 1
ATOM 779 O O . SER A 1 95 ? -30.093 -1.248 32.258 1.00 86.12 95 SER A O 1
ATOM 781 N N . LYS A 1 96 ? -29.417 -0.654 34.317 1.00 89.44 96 LYS A N 1
ATOM 782 C CA . LYS A 1 96 ? -29.617 -1.953 34.977 1.00 89.44 96 LYS A CA 1
ATOM 783 C C . LYS A 1 96 ? -30.655 -1.851 36.103 1.00 89.44 96 LYS A C 1
ATOM 785 O O . LYS A 1 96 ? -30.616 -2.624 37.048 1.00 89.44 96 LYS A O 1
ATOM 790 N N . CYS A 1 97 ? -31.505 -0.826 36.059 1.00 89.94 97 CYS A N 1
ATOM 791 C CA . CYS A 1 97 ? -32.544 -0.611 37.057 1.00 89.94 97 CYS A CA 1
ATOM 792 C C . CYS A 1 97 ? -33.732 -1.520 36.738 1.00 89.94 97 CYS A C 1
ATOM 794 O O . CYS A 1 97 ? -34.207 -1.504 35.606 1.00 89.94 97 CYS A O 1
ATOM 796 N N . GLN A 1 98 ? -34.192 -2.291 37.722 1.00 91.88 98 GLN A N 1
ATOM 797 C CA . GLN A 1 98 ? -35.366 -3.163 37.594 1.00 91.88 98 GLN A CA 1
ATOM 798 C C . GLN A 1 98 ? -36.685 -2.407 37.830 1.00 91.88 98 GLN A C 1
ATOM 800 O O . GLN A 1 98 ? -37.741 -2.873 37.419 1.00 91.88 98 GLN A O 1
ATOM 805 N N . ASN A 1 99 ? -36.627 -1.221 38.444 1.00 88.31 99 ASN A N 1
ATOM 806 C CA . ASN A 1 99 ? -37.807 -0.404 38.725 1.00 88.31 99 ASN A CA 1
ATOM 807 C C . ASN A 1 99 ? -38.331 0.292 37.453 1.00 88.31 99 ASN A C 1
ATOM 809 O O . ASN A 1 99 ? -37.523 0.705 36.607 1.00 88.31 99 ASN A O 1
ATOM 813 N N . PRO A 1 100 ? -39.659 0.502 37.330 1.00 87.56 100 PRO A N 1
ATOM 814 C CA . PRO A 1 100 ? -40.265 1.173 36.181 1.00 87.56 100 PRO A CA 1
ATOM 815 C C . PRO A 1 100 ? -39.728 2.598 36.005 1.00 87.56 100 PRO A C 1
ATOM 817 O O . PRO A 1 100 ? -39.231 3.229 36.942 1.00 87.56 100 PRO A O 1
ATOM 820 N N . TYR A 1 101 ? -39.783 3.117 34.778 1.00 87.88 101 TYR A N 1
ATOM 821 C CA . TYR A 1 101 ? -39.247 4.441 34.473 1.00 87.88 101 TYR A CA 1
ATOM 822 C C . TYR A 1 101 ? -40.068 5.549 35.143 1.00 87.88 101 TYR A C 1
ATOM 824 O O . TYR A 1 101 ? -41.246 5.730 34.851 1.00 87.88 101 TYR A O 1
ATOM 832 N N . VAL A 1 102 ? -39.407 6.342 35.986 1.00 85.81 102 VAL A N 1
ATOM 833 C CA . VAL A 1 102 ? -39.976 7.530 36.620 1.00 85.81 102 VAL A CA 1
ATOM 834 C C . VAL A 1 102 ? -39.480 8.771 35.868 1.00 85.81 102 VAL A C 1
ATOM 836 O O . VAL A 1 102 ? -38.265 9.026 35.821 1.00 85.81 102 VAL A O 1
ATOM 839 N N . PRO A 1 103 ? -40.376 9.572 35.260 1.00 81.12 103 PRO A N 1
ATOM 840 C CA . PRO A 1 103 ? -39.976 10.805 34.604 1.00 81.12 103 PRO A CA 1
ATOM 841 C C . PRO A 1 103 ? -39.411 11.800 35.632 1.00 81.12 103 PRO A C 1
ATOM 843 O O . PRO A 1 103 ? -39.877 11.879 36.773 1.00 81.12 103 PRO A O 1
ATOM 846 N N . PRO A 1 104 ? -38.388 12.589 35.265 1.00 79.38 104 PRO A N 1
ATOM 847 C CA . PRO A 1 104 ? -37.843 13.597 36.161 1.00 79.38 104 PRO A CA 1
ATOM 848 C C . PRO A 1 104 ? -38.906 14.654 36.481 1.00 79.38 104 PRO A C 1
ATOM 850 O O . PRO A 1 104 ? -39.618 15.117 35.594 1.00 79.38 104 PRO A O 1
ATOM 853 N N . SER A 1 105 ? -38.974 15.091 37.742 1.00 80.94 105 SER A N 1
ATOM 854 C CA . SER A 1 105 ? -39.913 16.142 38.146 1.00 80.94 105 SER A CA 1
ATOM 855 C C . SER A 1 105 ? -39.715 17.432 37.336 1.00 80.94 105 SER A C 1
ATOM 857 O O . SER A 1 105 ? -38.584 17.794 36.992 1.00 80.94 105 SER A O 1
ATOM 859 N N . LYS A 1 106 ? -40.809 18.168 37.080 1.00 76.12 106 LYS A N 1
ATOM 860 C CA . LYS A 1 106 ? -40.812 19.433 36.311 1.00 76.12 106 LYS A CA 1
ATOM 861 C C . LYS A 1 106 ? -39.718 20.406 36.791 1.00 76.12 106 LYS A C 1
ATOM 863 O O . LYS A 1 106 ? -38.970 20.951 35.986 1.00 76.12 106 LYS A O 1
ATOM 868 N N . LYS A 1 107 ? -39.511 20.511 38.113 1.00 73.94 107 LYS A N 1
ATOM 869 C CA . LYS A 1 107 ? -38.447 21.324 38.740 1.00 73.94 107 LYS A CA 1
ATOM 870 C C . LYS A 1 107 ? -37.026 20.903 38.318 1.00 73.94 107 LYS A C 1
ATOM 872 O O . LYS A 1 107 ? -36.170 21.756 38.092 1.00 73.94 107 LYS A O 1
ATOM 877 N N . LYS A 1 108 ? -36.753 19.596 38.197 1.00 72.25 108 LYS A N 1
ATOM 878 C CA . LYS A 1 108 ? -35.453 19.068 37.734 1.00 72.25 108 LYS A CA 1
ATOM 879 C C . LYS A 1 108 ? -35.262 19.276 36.227 1.00 72.25 108 LYS A C 1
ATOM 881 O O . LYS A 1 108 ? -34.136 19.522 35.799 1.00 72.25 108 LYS A O 1
ATOM 886 N N . ALA A 1 109 ? -36.336 19.215 35.436 1.00 76.38 109 ALA A N 1
ATOM 887 C CA . ALA A 1 109 ? -36.298 19.503 34.002 1.00 76.38 109 ALA A CA 1
ATOM 888 C C . ALA A 1 109 ? -35.963 20.980 33.725 1.00 76.38 109 ALA A C 1
ATOM 890 O O . ALA A 1 109 ? -35.033 21.255 32.970 1.00 76.38 109 ALA A O 1
ATOM 891 N N . ILE A 1 110 ? -36.620 21.913 34.424 1.00 78.62 110 ILE A N 1
ATOM 892 C CA . ILE A 1 110 ? -36.375 23.362 34.301 1.00 78.62 110 ILE A CA 1
ATOM 893 C C . ILE A 1 110 ? -34.925 23.709 34.669 1.00 78.62 110 ILE A C 1
ATOM 895 O O . ILE A 1 110 ? -34.229 24.361 33.894 1.00 78.62 110 ILE A O 1
ATOM 899 N N . LYS A 1 111 ? -34.406 23.181 35.789 1.00 78.25 111 LYS A N 1
ATOM 900 C CA . LYS A 1 111 ? -32.994 23.376 36.179 1.00 78.25 111 LYS A CA 1
ATOM 901 C C . LYS A 1 111 ? -32.005 22.834 35.139 1.00 78.25 111 LYS A C 1
ATOM 903 O O . LYS A 1 111 ? -30.934 23.405 34.947 1.00 78.25 111 LYS A O 1
ATOM 908 N N . LYS A 1 112 ? -32.344 21.735 34.456 1.00 76.31 112 LYS A N 1
ATOM 909 C CA . LYS A 1 112 ? -31.508 21.159 33.392 1.00 76.31 112 LYS A CA 1
ATOM 910 C C . LYS A 1 112 ? -31.507 22.032 32.132 1.00 76.31 112 LYS A C 1
ATOM 912 O O . LYS A 1 112 ? -30.464 22.135 31.491 1.00 76.31 112 LYS A O 1
ATOM 917 N N . LEU A 1 113 ? -32.639 22.655 31.797 1.00 78.75 113 LEU A N 1
ATOM 918 C CA . LEU A 1 113 ? -32.750 23.611 30.691 1.00 78.75 113 LEU A CA 1
ATOM 919 C C . LEU A 1 113 ? -31.955 24.893 30.982 1.00 78.75 113 LEU A C 1
ATOM 921 O O . LEU A 1 113 ? -31.154 25.298 30.144 1.00 78.75 113 LEU A O 1
ATOM 925 N N . ALA A 1 114 ? -32.068 25.446 32.194 1.00 81.00 114 ALA A N 1
ATOM 926 C CA . ALA A 1 114 ? -31.300 26.619 32.626 1.00 81.00 114 ALA A CA 1
ATOM 927 C C . ALA A 1 114 ? -29.779 26.373 32.580 1.00 81.00 114 ALA A C 1
ATOM 929 O O . ALA A 1 114 ? -29.036 27.129 31.959 1.00 81.00 114 ALA A O 1
ATOM 930 N N . LYS A 1 115 ? -29.314 25.235 33.115 1.00 74.06 115 LYS A N 1
ATOM 931 C CA . LYS A 1 115 ? -27.888 24.868 33.090 1.00 74.06 115 LYS A CA 1
ATOM 932 C C . LYS A 1 115 ? -27.352 24.621 31.672 1.00 74.06 115 LYS A C 1
ATOM 934 O O . LYS A 1 115 ? -26.173 24.853 31.396 1.00 74.06 115 LYS A O 1
ATOM 939 N N . LYS A 1 116 ? -28.207 24.146 30.756 1.00 73.38 116 LYS A N 1
ATOM 940 C CA . LYS A 1 116 ? -27.856 23.987 29.337 1.00 73.38 116 LYS A CA 1
ATOM 941 C C . LYS A 1 116 ? -27.701 25.352 28.658 1.00 73.38 116 LYS A C 1
ATOM 943 O O . LYS A 1 116 ? -26.740 25.512 27.915 1.00 73.38 116 LYS A O 1
ATOM 948 N N . ALA A 1 117 ? -28.564 26.319 28.982 1.00 73.62 117 ALA A N 1
ATOM 949 C CA . ALA A 1 117 ? -28.490 27.692 28.478 1.00 73.62 117 ALA A CA 1
ATOM 950 C C . ALA A 1 117 ? -27.226 28.441 28.954 1.00 73.62 117 ALA A C 1
ATOM 952 O O . ALA A 1 117 ? -26.603 29.165 28.180 1.00 73.62 117 ALA A O 1
ATOM 953 N N . GLU A 1 118 ? -26.791 28.234 30.198 1.00 69.31 118 GLU A N 1
ATOM 954 C CA . GLU A 1 118 ? -25.541 28.814 30.724 1.00 69.31 118 GLU A CA 1
ATOM 955 C C . GLU A 1 118 ? -24.287 28.194 30.089 1.00 69.31 118 GLU A C 1
ATOM 957 O O . GLU A 1 118 ? -23.312 28.886 29.802 1.00 69.31 118 GLU A O 1
ATOM 962 N N . THR A 1 119 ? -24.305 26.885 29.817 1.00 65.81 119 THR A N 1
ATOM 963 C CA . THR A 1 119 ? -23.174 26.200 29.165 1.00 65.81 119 THR A CA 1
ATOM 964 C C . THR A 1 119 ? -23.032 26.630 27.705 1.00 65.81 119 THR A C 1
ATOM 966 O O . THR A 1 119 ? -21.915 26.780 27.216 1.00 65.81 119 THR A O 1
ATOM 969 N N . THR A 1 120 ? -24.150 26.872 27.010 1.00 66.00 120 THR A N 1
ATOM 970 C CA . THR A 1 120 ? -24.122 27.428 25.654 1.00 66.00 120 THR A CA 1
ATOM 971 C C . THR A 1 120 ? -23.563 28.847 25.649 1.00 66.00 120 THR A C 1
ATOM 973 O O . THR A 1 120 ? -22.679 29.099 24.844 1.00 66.00 120 THR A O 1
ATOM 976 N N . LYS A 1 121 ? -23.954 29.719 26.594 1.00 62.03 121 LYS A N 1
ATOM 977 C CA . LYS A 1 121 ? -23.430 31.097 26.718 1.00 62.03 121 LYS A CA 1
ATOM 978 C C . LYS A 1 121 ? -21.915 31.151 26.968 1.00 62.03 121 LYS A C 1
ATOM 980 O O . LYS A 1 121 ? -21.200 31.858 26.275 1.00 62.03 121 LYS A O 1
ATOM 985 N N . ASN A 1 122 ? -21.394 30.304 27.854 1.00 60.09 122 ASN A N 1
ATOM 986 C CA . ASN A 1 122 ? -19.945 30.222 28.079 1.00 60.09 122 ASN A CA 1
ATOM 987 C C . ASN A 1 122 ? -19.170 29.642 26.872 1.00 60.09 122 ASN A C 1
ATOM 989 O O . ASN A 1 122 ? -17.977 29.890 26.725 1.00 60.09 122 ASN A O 1
ATOM 993 N N . SER A 1 123 ? -19.824 28.859 26.002 1.00 57.59 123 SER A N 1
ATOM 994 C CA . SER A 1 123 ? -19.201 28.276 24.805 1.00 57.59 123 SER A CA 1
ATOM 995 C C . SER A 1 123 ? -19.169 29.225 23.603 1.00 57.59 123 SER A C 1
ATOM 997 O O . SER A 1 123 ? -18.287 29.061 22.762 1.00 57.59 123 SER A O 1
ATOM 999 N N . ILE A 1 124 ? -20.116 30.164 23.488 1.00 60.09 124 ILE A N 1
ATOM 1000 C CA . ILE A 1 124 ? -20.118 31.184 22.424 1.00 60.09 124 ILE A CA 1
ATOM 1001 C C . ILE A 1 124 ? -19.100 32.301 22.708 1.00 60.09 124 ILE A C 1
ATOM 1003 O O . ILE A 1 124 ? -18.372 32.673 21.790 1.00 60.09 124 ILE A O 1
ATOM 1007 N N . ASP A 1 125 ? -18.937 32.738 23.963 1.00 55.81 125 ASP A N 1
ATOM 1008 C CA . ASP A 1 125 ? -17.916 33.740 24.335 1.00 55.81 125 ASP A CA 1
ATOM 1009 C C . ASP A 1 125 ? -16.475 33.269 24.050 1.00 55.81 125 ASP A C 1
ATOM 1011 O O . ASP A 1 125 ? -15.640 34.031 23.569 1.00 55.81 125 ASP A O 1
ATOM 1015 N N . LEU A 1 126 ? -16.185 31.976 24.237 1.00 52.12 126 LEU A N 1
ATOM 1016 C CA . LEU A 1 126 ? -14.872 31.385 23.929 1.00 52.12 126 LEU A CA 1
ATOM 1017 C C . LEU A 1 126 ? -14.593 31.216 22.420 1.00 52.12 126 LEU A C 1
ATOM 1019 O O . LEU A 1 126 ? -13.450 30.955 22.036 1.00 52.12 126 LEU A O 1
ATOM 1023 N N . GLN A 1 127 ? -15.613 31.325 21.561 1.00 57.72 127 GLN A N 1
ATOM 1024 C CA . GLN A 1 127 ? -15.480 31.196 20.102 1.00 57.72 127 GLN A CA 1
ATOM 1025 C C . GLN A 1 127 ? -15.384 32.550 19.382 1.00 57.72 127 GLN A C 1
ATOM 1027 O O . GLN A 1 127 ? -14.870 32.594 18.262 1.00 57.72 127 GLN A O 1
ATOM 1032 N N . ALA A 1 128 ? -15.798 33.648 20.023 1.00 47.59 128 ALA A N 1
ATOM 1033 C CA . ALA A 1 128 ? -15.703 35.000 19.469 1.00 47.59 128 ALA A CA 1
ATOM 1034 C C . ALA A 1 128 ? -14.252 35.519 19.364 1.00 47.59 128 ALA A C 1
ATOM 1036 O O . ALA A 1 128 ? -13.964 36.387 18.547 1.00 47.59 128 ALA A O 1
ATOM 1037 N N . SER A 1 129 ? -13.302 34.947 20.111 1.00 53.00 129 SER A N 1
ATOM 1038 C CA . SER A 1 129 ? -11.910 35.429 20.158 1.00 53.00 129 SER A CA 1
ATOM 1039 C C . SER A 1 129 ? -10.962 34.819 19.105 1.00 53.00 129 SER A C 1
ATOM 1041 O O . SER A 1 129 ? -9.753 35.014 19.210 1.00 53.00 129 SER A O 1
ATOM 1043 N N . LYS A 1 130 ? -11.446 34.027 18.127 1.00 47.09 130 LYS A N 1
ATOM 1044 C CA . LYS A 1 130 ? -10.565 33.193 17.269 1.00 47.09 130 LYS A CA 1
ATOM 1045 C C . LYS A 1 130 ? -10.776 33.223 15.749 1.00 47.09 130 LYS A C 1
ATOM 1047 O O . LYS A 1 130 ? -10.169 32.406 15.059 1.00 47.09 130 LYS A O 1
ATOM 1052 N N . LYS A 1 131 ? -11.553 34.149 15.185 1.00 34.31 131 LYS A N 1
ATOM 1053 C CA . LYS A 1 131 ? -11.681 34.277 13.720 1.00 34.31 131 LYS A CA 1
ATOM 1054 C C . LYS A 1 131 ? -11.082 35.584 13.217 1.00 34.31 131 LYS A C 1
ATOM 1056 O O . LYS A 1 131 ? -11.777 36.579 13.132 1.00 34.31 131 LYS A O 1
ATOM 1061 N N . ASN A 1 132 ? -9.797 35.527 12.872 1.00 36.72 132 ASN A N 1
ATOM 1062 C CA . ASN A 1 132 ? -9.190 36.295 11.786 1.00 36.72 132 ASN A CA 1
ATOM 1063 C C . ASN A 1 132 ? -7.939 35.543 11.314 1.00 36.72 132 ASN A C 1
ATOM 1065 O O . ASN A 1 132 ? -6.870 35.695 11.900 1.00 36.72 132 ASN A O 1
ATOM 1069 N N . LYS A 1 133 ? -8.101 34.690 10.292 1.00 29.91 133 LYS A N 1
ATOM 1070 C CA . LYS A 1 133 ? -7.137 34.484 9.197 1.00 29.91 133 LYS A CA 1
ATOM 1071 C C . LYS A 1 133 ? -7.647 33.444 8.188 1.00 29.91 133 LYS A C 1
ATOM 1073 O O . LYS A 1 133 ? -8.024 32.338 8.567 1.00 29.91 133 LYS A O 1
ATOM 1078 N N . SER A 1 134 ? -7.555 33.858 6.923 1.00 30.52 134 SER A N 1
ATOM 1079 C CA . SER A 1 134 ? -7.445 33.069 5.687 1.00 30.52 134 SER A CA 1
ATOM 1080 C C . SER A 1 134 ? -8.722 32.792 4.882 1.00 30.52 134 SER A C 1
ATOM 1082 O O . SER A 1 134 ? -9.534 31.932 5.213 1.00 30.52 134 SER A O 1
ATOM 1084 N N . ALA A 1 135 ? -8.805 33.509 3.757 1.00 28.78 135 ALA A N 1
ATOM 1085 C CA . ALA A 1 135 ? -9.612 33.234 2.576 1.00 28.78 135 ALA A CA 1
ATOM 1086 C C . ALA A 1 135 ? -8.693 32.740 1.441 1.00 28.78 135 ALA A C 1
ATOM 1088 O O . ALA A 1 135 ? -7.610 33.302 1.288 1.00 28.78 135 ALA A O 1
ATOM 1089 N N . ALA A 1 136 ? -9.129 31.721 0.684 1.00 28.11 136 ALA A N 1
ATOM 1090 C CA . ALA A 1 136 ? -9.018 31.585 -0.784 1.00 28.11 136 ALA A CA 1
ATOM 1091 C C . ALA A 1 136 ? -9.306 30.134 -1.250 1.00 28.11 136 ALA A C 1
ATOM 1093 O O . ALA A 1 136 ? -8.657 29.200 -0.788 1.00 28.11 136 ALA A O 1
ATOM 1094 N N . GLY A 1 137 ? -10.227 29.987 -2.217 1.00 26.73 137 GLY A N 1
ATOM 1095 C CA . GLY A 1 137 ? -10.170 28.966 -3.282 1.00 26.73 137 GLY A CA 1
ATOM 1096 C C . GLY A 1 137 ? -11.009 27.682 -3.147 1.00 26.73 137 GLY A C 1
ATOM 1097 O O . GLY A 1 137 ? -10.584 26.729 -2.506 1.00 26.73 137 GLY A O 1
ATOM 1098 N N . ALA A 1 138 ? -12.156 27.635 -3.839 1.00 28.25 138 ALA A N 1
ATOM 1099 C CA . ALA A 1 138 ? -12.936 26.434 -4.209 1.00 28.25 138 ALA A CA 1
ATOM 1100 C C . ALA A 1 138 ? -12.354 25.808 -5.515 1.00 28.25 138 ALA A C 1
ATOM 1102 O O . ALA A 1 138 ? -11.566 26.478 -6.173 1.00 28.25 138 ALA A O 1
ATOM 1103 N N . SER A 1 139 ? -12.598 24.579 -5.999 1.00 28.09 139 SER A N 1
ATOM 1104 C CA . SER A 1 139 ? -13.730 23.638 -5.938 1.00 28.09 139 SER A CA 1
ATOM 1105 C C . SER A 1 139 ? -13.264 22.235 -6.400 1.00 28.09 139 SER A C 1
ATOM 1107 O O . SER A 1 139 ? -12.409 22.148 -7.274 1.00 28.09 139 SER A O 1
ATOM 1109 N N . SER A 1 140 ? -13.875 21.140 -5.928 1.00 30.80 140 SER A N 1
ATOM 1110 C CA . SER A 1 140 ? -14.268 19.999 -6.789 1.00 30.80 140 SER A CA 1
ATOM 1111 C C . SER A 1 140 ? -15.176 19.015 -6.042 1.00 30.80 140 SER A C 1
ATOM 1113 O O . SER A 1 140 ? -14.994 18.714 -4.862 1.00 30.80 140 SER A O 1
ATOM 1115 N N . SER A 1 141 ? -16.205 18.571 -6.757 1.00 31.11 141 SER A N 1
ATOM 1116 C CA . SER A 1 141 ? -17.270 17.673 -6.325 1.00 31.11 141 SER A CA 1
ATOM 1117 C C . SER A 1 141 ? -16.789 16.221 -6.294 1.00 31.11 141 SER A C 1
ATOM 1119 O O . SER A 1 141 ? -16.211 15.745 -7.265 1.00 31.11 141 SER A O 1
ATOM 1121 N N . GLY A 1 142 ? -17.075 15.497 -5.209 1.00 29.61 142 GLY A N 1
ATOM 1122 C CA . GLY A 1 142 ? -16.827 14.060 -5.095 1.00 29.61 142 GLY A CA 1
ATOM 1123 C C . GLY A 1 142 ? -17.884 13.403 -4.213 1.00 29.61 142 GLY A C 1
ATOM 1124 O O . GLY A 1 142 ? -18.034 13.745 -3.040 1.00 29.61 142 GLY A O 1
ATOM 1125 N N . THR A 1 143 ? -18.655 12.494 -4.800 1.00 32.94 143 THR A N 1
ATOM 1126 C CA . THR A 1 143 ? -19.703 11.696 -4.160 1.00 32.94 143 THR A CA 1
ATOM 1127 C C . THR A 1 143 ? -19.104 10.727 -3.132 1.00 32.94 143 THR A C 1
ATOM 1129 O O . THR A 1 143 ? -18.099 10.065 -3.376 1.00 32.94 143 THR A O 1
ATOM 1132 N N . VAL A 1 144 ? -19.709 10.654 -1.942 1.00 35.19 144 VAL A N 1
ATOM 1133 C CA . VAL A 1 144 ? -19.255 9.794 -0.837 1.00 35.19 144 VAL A CA 1
ATOM 1134 C C . VAL A 1 144 ? -20.024 8.477 -0.873 1.00 35.19 144 VAL A C 1
ATOM 1136 O O . VAL A 1 144 ? -21.167 8.404 -0.419 1.00 35.19 144 VAL A O 1
ATOM 1139 N N . GLU A 1 145 ? -19.385 7.421 -1.370 1.00 35.81 145 GLU A N 1
ATOM 1140 C CA . GLU A 1 145 ? -19.910 6.059 -1.283 1.00 35.81 145 GLU A CA 1
ATOM 1141 C C . GLU A 1 145 ? -19.579 5.428 0.083 1.00 35.81 145 GLU A C 1
ATOM 1143 O O . GLU A 1 145 ? -18.426 5.343 0.517 1.00 35.81 145 GLU A O 1
ATOM 1148 N N . LYS A 1 146 ? -20.622 5.011 0.808 1.00 40.50 146 LYS A N 1
ATOM 1149 C CA . LYS A 1 146 ? -20.531 4.411 2.146 1.00 40.50 146 LYS A CA 1
ATOM 1150 C C . LYS A 1 146 ? -20.128 2.936 2.045 1.00 40.50 146 LYS A C 1
ATOM 1152 O O . LYS A 1 146 ? -20.985 2.079 1.853 1.00 40.50 146 LYS A O 1
ATOM 1157 N N . LYS A 1 147 ? -18.856 2.603 2.289 1.00 38.84 147 LYS A N 1
ATOM 1158 C CA . LYS A 1 147 ? -18.456 1.206 2.551 1.00 38.84 147 LYS A CA 1
ATOM 1159 C C . LYS A 1 147 ? -18.845 0.787 3.973 1.00 38.84 147 LYS A C 1
ATOM 1161 O O . LYS A 1 147 ? -18.382 1.355 4.964 1.00 38.84 147 LYS A O 1
ATOM 1166 N N . GLY A 1 148 ? -19.738 -0.200 4.047 1.00 37.75 148 GLY A N 1
ATOM 1167 C CA . GLY A 1 148 ? -20.248 -0.802 5.274 1.00 37.75 148 GLY A CA 1
ATOM 1168 C C . GLY A 1 148 ? -19.157 -1.438 6.139 1.00 37.75 148 GLY A C 1
ATOM 1169 O O . GLY A 1 148 ? -18.121 -1.901 5.662 1.00 37.75 148 GLY A O 1
ATOM 1170 N N . ARG A 1 149 ? -19.400 -1.447 7.453 1.00 43.94 149 ARG A N 1
ATOM 1171 C CA . ARG A 1 149 ? -18.543 -2.098 8.448 1.00 43.94 149 ARG A CA 1
ATOM 1172 C C . ARG A 1 149 ? -18.712 -3.612 8.339 1.00 43.94 149 ARG A C 1
ATOM 1174 O O . ARG A 1 149 ? -19.722 -4.140 8.789 1.00 43.94 149 ARG A O 1
ATOM 1181 N N . GLY A 1 150 ? -17.715 -4.294 7.784 1.00 38.97 150 GLY A N 1
ATOM 1182 C CA . GLY A 1 150 ? -17.610 -5.747 7.875 1.00 38.97 150 GLY A CA 1
ATOM 1183 C C . GLY A 1 150 ? -17.389 -6.178 9.325 1.00 38.97 150 GLY A C 1
ATOM 1184 O O . GLY A 1 150 ? -16.401 -5.788 9.954 1.00 38.97 150 GLY A O 1
ATOM 1185 N N . VAL A 1 151 ? -18.332 -6.953 9.855 1.00 49.38 151 VAL A N 1
ATOM 1186 C CA . VAL A 1 151 ? -18.185 -7.727 11.090 1.00 49.38 151 VAL A CA 1
ATOM 1187 C C . VAL A 1 151 ? -17.150 -8.820 10.822 1.00 49.38 151 VAL A C 1
ATOM 1189 O O . VAL A 1 151 ? -17.290 -9.582 9.873 1.00 49.38 151 VAL A O 1
ATOM 1192 N N . CYS A 1 152 ? -16.092 -8.878 11.629 1.00 45.38 152 CYS A N 1
ATOM 1193 C CA . CYS A 1 152 ? -15.249 -10.069 11.690 1.00 45.38 152 CYS A CA 1
ATOM 1194 C C . CYS A 1 152 ? -15.911 -11.022 12.688 1.00 45.38 152 CYS A C 1
ATOM 1196 O O . CYS A 1 152 ? -16.030 -10.640 13.856 1.00 45.38 152 CYS A O 1
ATOM 1198 N N . VAL A 1 153 ? -16.356 -12.184 12.208 1.00 51.84 153 VAL A N 1
ATOM 1199 C CA . VAL A 1 153 ? -16.690 -13.349 13.043 1.00 51.84 153 VAL A CA 1
ATOM 1200 C C . VAL A 1 153 ? -15.394 -13.956 13.570 1.00 51.84 153 VAL A C 1
ATOM 1202 O O . VAL A 1 153 ? -14.400 -13.946 12.803 1.00 51.84 153 VAL A O 1
#

Radius of gyration: 37.18 Å; Cα contacts (8 Å, |Δi|>4): 38; chains: 1; bounding box: 78×59×98 Å

Sequence (153 aa):
MGLEPEDYVAHWYHIATVKKTYDLYILGDKGPDQWPPIAYEPILPPLKRRGPRRPQKNRKKEHHQVKSSGNKKKLSKSGQKLRCKNCQEIGHNKSKCQNPYVPPSKKKAIKKLAKKAETTKNSIDLQASKKNKSAAGASSSGTVEKKGRGVCV